Protein AF-A0A1F4VES0-F1 (afdb_monomer_lite)

pLDDT: mean 76.04, std 10.23, range [46.47, 89.88]

Radius of gyration: 32.05 Å; chains: 1; bounding box: 69×18×96 Å

Foldseek 3Di:
DDDPVVLVVLLVLLVVLVDPDVVSVVVNVCSVPDPPPDVPVVVVVSVVVSVVSNVVVVVVVVVVVVVVVVVVVVVVVVVVVVVVVVVVVVVVVPDDPDDDDDDD

Organism: NCBI:txid1802625

Structure (mmCIF, N/CA/C/O backbone):
data_AF-A0A1F4VES0-F1
#
_entry.id   AF-A0A1F4VES0-F1
#
loop_
_atom_site.group_PDB
_atom_site.id
_atom_site.type_symbol
_atom_site.label_atom_id
_atom_site.label_alt_id
_atom_site.label_comp_id
_atom_site.label_asym_id
_atom_site.label_entity_id
_atom_site.label_seq_id
_atom_site.pdbx_PDB_ins_code
_atom_site.Cartn_x
_atom_site.Cartn_y
_atom_site.Cartn_z
_atom_site.occupancy
_atom_site.B_iso_or_equiv
_atom_site.auth_seq_id
_atom_site.auth_comp_id
_atom_site.auth_asym_id
_atom_site.auth_atom_id
_atom_site.pdbx_PDB_model_num
ATOM 1 N N . MET A 1 1 ? -15.869 0.966 22.231 1.00 62.62 1 MET A N 1
ATOM 2 C CA . MET A 1 1 ? -15.115 2.025 21.525 1.00 62.62 1 MET A CA 1
ATOM 3 C C . MET A 1 1 ? -13.633 1.696 21.636 1.00 62.62 1 MET A C 1
ATOM 5 O O . MET A 1 1 ? -13.193 1.467 22.756 1.00 62.62 1 MET A O 1
ATOM 9 N N . ILE A 1 2 ? -12.893 1.602 20.521 1.00 68.94 2 ILE A N 1
ATOM 10 C CA . ILE A 1 2 ? -11.461 1.224 20.565 1.00 68.94 2 ILE A CA 1
ATOM 11 C C . ILE A 1 2 ? -10.678 2.231 21.397 1.00 68.94 2 ILE A C 1
ATOM 13 O O . ILE A 1 2 ? -10.916 3.437 21.289 1.00 68.94 2 ILE A O 1
ATOM 17 N N . ASN A 1 3 ? -9.703 1.735 22.157 1.00 79.44 3 ASN A N 1
ATOM 18 C CA . ASN A 1 3 ? -8.708 2.564 22.825 1.00 79.44 3 ASN A CA 1
ATOM 19 C C . ASN A 1 3 ? -8.074 3.583 21.850 1.00 79.44 3 ASN A C 1
ATOM 21 O O . ASN A 1 3 ? -7.558 3.228 20.787 1.00 79.44 3 ASN A O 1
ATOM 25 N N . LYS A 1 4 ? -8.079 4.858 22.249 1.00 81.38 4 LYS A N 1
ATOM 26 C CA . LYS A 1 4 ? -7.512 5.979 21.492 1.00 81.38 4 LYS A CA 1
ATOM 27 C C . LYS A 1 4 ? -6.063 5.730 21.048 1.00 81.38 4 LYS A C 1
ATOM 29 O O . LYS A 1 4 ? -5.745 5.977 19.890 1.00 81.38 4 LYS A O 1
ATOM 34 N N . GLU A 1 5 ? -5.226 5.147 21.907 1.00 80.75 5 GLU A N 1
ATOM 35 C CA . GLU A 1 5 ? -3.831 4.826 21.569 1.00 80.75 5 GLU A CA 1
ATOM 36 C C . GLU A 1 5 ? -3.719 3.811 20.424 1.00 80.75 5 GLU A C 1
ATOM 38 O O . GLU A 1 5 ? -2.801 3.872 19.607 1.00 80.75 5 GLU A O 1
ATOM 43 N N . ILE A 1 6 ? -4.646 2.852 20.350 1.00 79.12 6 ILE A N 1
ATOM 44 C CA . ILE A 1 6 ? -4.652 1.839 19.289 1.00 79.12 6 ILE A CA 1
ATOM 45 C C . ILE A 1 6 ? -5.089 2.478 17.969 1.00 79.12 6 ILE A C 1
ATOM 47 O O . ILE A 1 6 ? -4.476 2.207 16.936 1.00 79.12 6 ILE A O 1
ATOM 51 N N . LYS A 1 7 ? -6.097 3.361 17.998 1.00 82.50 7 LYS A N 1
ATOM 52 C CA . LYS A 1 7 ? -6.516 4.121 16.811 1.00 82.50 7 LYS A CA 1
ATOM 53 C C . LYS A 1 7 ? -5.364 4.960 16.256 1.00 82.50 7 LYS A C 1
ATOM 55 O O . LYS A 1 7 ? -5.052 4.855 15.073 1.00 82.50 7 LYS A O 1
ATOM 60 N N . GLU A 1 8 ? -4.687 5.717 17.118 1.00 86.00 8 GLU A N 1
ATOM 61 C CA . GLU A 1 8 ? -3.543 6.553 16.734 1.00 86.00 8 GLU A CA 1
ATOM 62 C C . GLU A 1 8 ? -2.399 5.726 16.137 1.00 86.00 8 GLU A C 1
ATOM 64 O O . GLU A 1 8 ? -1.836 6.108 15.112 1.00 86.00 8 GLU A O 1
ATOM 69 N N . LYS A 1 9 ? -2.090 4.552 16.709 1.00 83.88 9 LYS A N 1
ATOM 70 C CA . LYS A 1 9 ? -1.083 3.640 16.140 1.00 83.88 9 LYS A CA 1
ATOM 71 C C . LYS A 1 9 ? -1.402 3.264 14.699 1.00 83.88 9 LYS A C 1
ATOM 73 O O . LYS A 1 9 ? -0.502 3.290 13.866 1.00 83.88 9 LYS A O 1
ATOM 78 N N . TYR A 1 10 ? -2.655 2.933 14.397 1.00 82.62 10 TYR A N 1
ATOM 79 C CA . TYR A 1 10 ? -3.045 2.554 13.042 1.00 82.62 10 TYR A CA 1
ATOM 80 C C . TYR A 1 10 ? -3.047 3.713 12.061 1.00 82.62 10 TYR A C 1
ATOM 82 O O . TYR A 1 10 ? -2.553 3.550 10.948 1.00 82.62 10 TYR A O 1
ATOM 90 N N . ILE A 1 11 ? -3.554 4.874 12.473 1.00 86.06 11 ILE A N 1
ATOM 91 C CA . ILE A 1 11 ? -3.551 6.076 11.637 1.00 86.06 11 ILE A CA 1
ATOM 92 C C . ILE A 1 11 ? -2.111 6.462 11.284 1.00 86.06 11 ILE A C 1
ATOM 94 O O . ILE A 1 11 ? -1.795 6.594 10.105 1.00 86.06 11 ILE A O 1
ATOM 98 N N . ASN A 1 12 ? -1.211 6.490 12.271 1.00 85.94 12 ASN A N 1
ATOM 99 C CA . ASN A 1 12 ? 0.207 6.772 12.043 1.00 85.94 12 ASN A CA 1
ATOM 100 C C . ASN A 1 12 ? 0.867 5.745 11.110 1.00 85.94 12 ASN A C 1
ATOM 102 O O . ASN A 1 12 ? 1.730 6.086 10.302 1.00 85.94 12 ASN A O 1
ATOM 106 N N . LEU A 1 13 ? 0.489 4.468 11.210 1.00 83.75 13 LEU A N 1
ATOM 107 C CA . LEU A 1 13 ? 1.016 3.423 10.331 1.00 83.75 13 LEU A CA 1
ATOM 108 C C . LEU A 1 13 ? 0.539 3.628 8.888 1.00 83.75 13 LEU A C 1
ATOM 110 O O . LEU A 1 13 ? 1.338 3.518 7.963 1.00 83.75 13 LEU A O 1
ATOM 114 N N . LEU A 1 14 ? -0.731 3.998 8.708 1.00 83.38 14 LEU A N 1
ATOM 115 C CA . LEU A 1 14 ? -1.313 4.353 7.415 1.00 83.38 14 LEU A CA 1
ATOM 116 C C . LEU A 1 14 ? -0.674 5.617 6.811 1.00 83.38 14 LEU A C 1
ATOM 118 O O . LEU A 1 14 ? -0.405 5.637 5.613 1.00 83.38 14 LEU A O 1
ATOM 122 N N . ASP A 1 15 ? -0.366 6.633 7.621 1.00 84.88 15 ASP A N 1
ATOM 123 C CA . ASP A 1 15 ? 0.358 7.839 7.184 1.00 84.88 15 ASP A CA 1
ATOM 124 C C . ASP A 1 15 ? 1.773 7.525 6.686 1.00 84.88 15 ASP A C 1
ATOM 126 O O . ASP A 1 15 ? 2.223 8.038 5.658 1.00 84.88 15 ASP A O 1
ATOM 130 N N . ASN A 1 16 ? 2.468 6.619 7.374 1.00 81.38 16 ASN A N 1
ATOM 131 C CA . ASN A 1 16 ? 3.827 6.222 7.014 1.00 81.38 16 ASN A CA 1
ATOM 132 C C . ASN A 1 16 ? 3.914 5.409 5.716 1.00 81.38 16 ASN A C 1
ATOM 134 O O . ASN A 1 16 ? 4.999 5.321 5.138 1.00 81.38 16 ASN A O 1
ATOM 138 N N . LEU A 1 17 ? 2.803 4.850 5.224 1.00 74.50 17 LEU A N 1
ATOM 139 C CA . LEU A 1 17 ? 2.784 4.146 3.939 1.00 74.50 17 LEU A CA 1
ATOM 140 C C . LEU A 1 17 ? 3.032 5.083 2.747 1.00 74.50 17 LEU A C 1
ATOM 142 O O . LEU A 1 17 ? 3.307 4.580 1.660 1.00 74.50 17 LEU A O 1
ATOM 146 N N . LYS A 1 18 ? 2.952 6.416 2.930 1.00 67.12 18 LYS A N 1
ATOM 147 C CA . LYS A 1 18 ? 3.139 7.435 1.872 1.00 67.12 18 LYS A CA 1
ATOM 148 C C . LYS A 1 18 ? 2.372 7.106 0.584 1.00 67.12 18 LYS A C 1
ATOM 150 O O . LYS A 1 18 ? 2.829 7.395 -0.520 1.00 67.12 18 LYS A O 1
ATOM 155 N N . SER A 1 19 ? 1.226 6.452 0.737 1.00 69.06 19 SER A N 1
ATOM 156 C CA . SER A 1 19 ? 0.372 6.034 -0.361 1.00 69.06 19 SER A CA 1
ATOM 157 C C . SER A 1 19 ? -0.697 7.096 -0.573 1.00 69.06 19 SER A C 1
ATOM 159 O O . SER A 1 19 ? -1.418 7.436 0.362 1.00 69.06 19 SER A O 1
ATOM 161 N N . GLU A 1 20 ? -0.810 7.602 -1.798 1.00 71.69 20 GLU A N 1
ATOM 162 C CA . GLU A 1 20 ? -1.899 8.500 -2.216 1.00 71.69 20 GLU A CA 1
ATOM 163 C C . GLU A 1 20 ? -3.199 7.729 -2.514 1.00 71.69 20 GLU A C 1
ATOM 165 O O . GLU A 1 20 ? -4.173 8.298 -3.001 1.00 71.69 20 GLU A O 1
ATOM 170 N N . ASP A 1 21 ? -3.219 6.419 -2.247 1.00 78.75 21 ASP A N 1
ATOM 171 C CA . ASP A 1 21 ? -4.358 5.556 -2.528 1.00 78.75 21 ASP A CA 1
ATOM 172 C C . ASP A 1 21 ? -5.587 5.975 -1.689 1.00 78.75 21 ASP A C 1
ATOM 174 O O . ASP A 1 21 ? -5.501 6.010 -0.453 1.00 78.75 21 ASP A O 1
ATOM 178 N N . PRO A 1 22 ? -6.751 6.247 -2.319 1.00 83.75 22 PRO A N 1
ATOM 179 C CA . PRO A 1 22 ? -7.996 6.594 -1.629 1.00 83.75 22 PRO A CA 1
ATOM 180 C C . PRO A 1 22 ? -8.409 5.592 -0.544 1.00 83.75 22 PRO A C 1
ATOM 182 O O . PRO A 1 22 ? -9.103 5.950 0.408 1.00 83.75 22 PRO A O 1
ATOM 185 N N . VAL A 1 23 ? -7.975 4.333 -0.651 1.00 84.00 23 VAL A N 1
ATOM 186 C CA . VAL A 1 23 ? -8.209 3.292 0.357 1.00 84.00 23 VAL A CA 1
ATOM 187 C C . VAL A 1 23 ? -7.636 3.684 1.724 1.00 84.00 23 VAL A C 1
ATOM 189 O O . VAL A 1 23 ? -8.233 3.355 2.749 1.00 84.00 23 VAL A O 1
ATOM 192 N N . VAL A 1 24 ? -6.530 4.434 1.770 1.00 85.62 24 VAL A N 1
ATOM 193 C CA . VAL A 1 24 ? -5.936 4.919 3.026 1.00 85.62 24 VAL A CA 1
ATOM 194 C C . VAL A 1 24 ? -6.887 5.866 3.761 1.00 85.62 24 VAL A C 1
ATOM 196 O O . VAL A 1 24 ? -7.033 5.754 4.978 1.00 85.62 24 VAL A O 1
ATOM 199 N N . ALA A 1 25 ? -7.561 6.766 3.039 1.00 87.19 25 ALA A N 1
ATOM 200 C CA . ALA A 1 25 ? -8.525 7.694 3.627 1.00 87.19 25 ALA A CA 1
ATOM 201 C C . ALA A 1 25 ? -9.746 6.950 4.193 1.00 87.19 25 ALA A C 1
ATOM 203 O O . ALA A 1 25 ? -10.100 7.154 5.354 1.00 87.19 25 ALA A O 1
ATOM 204 N N . HIS A 1 26 ? -10.310 6.010 3.426 1.00 87.12 26 HIS A N 1
ATOM 205 C CA . HIS A 1 26 ? -11.439 5.189 3.878 1.00 87.12 26 HIS A CA 1
ATOM 206 C C . HIS A 1 26 ? -11.096 4.334 5.108 1.00 87.12 26 HIS A C 1
ATOM 208 O O . HIS A 1 26 ? -11.921 4.168 6.004 1.00 87.12 26 HIS A O 1
ATOM 214 N N . LEU A 1 27 ? -9.871 3.803 5.189 1.00 87.81 27 LEU A N 1
ATOM 215 C CA . LEU A 1 27 ? -9.426 3.039 6.357 1.00 87.81 27 LEU A CA 1
ATOM 216 C C . LEU A 1 27 ? -9.327 3.901 7.613 1.00 87.81 27 LEU A C 1
ATOM 218 O O . LEU A 1 27 ? -9.698 3.439 8.690 1.00 87.81 27 LEU A O 1
ATOM 222 N N . LYS A 1 28 ? -8.846 5.142 7.489 1.00 88.88 28 LYS A N 1
ATOM 223 C CA . LYS A 1 28 ? -8.788 6.078 8.619 1.00 88.88 28 LYS A CA 1
ATOM 224 C C . LYS A 1 28 ? -10.186 6.413 9.126 1.00 88.88 28 LYS A C 1
ATOM 226 O O . LYS A 1 28 ? -10.437 6.271 10.319 1.00 88.88 28 LYS A O 1
ATOM 231 N N . GLU A 1 29 ? -11.102 6.755 8.223 1.00 89.88 29 GLU A N 1
ATOM 232 C CA . GLU A 1 29 ? -12.501 7.040 8.564 1.00 89.88 29 GLU A CA 1
ATOM 233 C C . GLU A 1 29 ? -13.176 5.838 9.246 1.00 89.88 29 GLU A C 1
ATOM 235 O O . GLU A 1 29 ? -13.852 5.980 10.269 1.00 89.88 29 GLU A O 1
ATOM 240 N N . PHE A 1 30 ? -12.928 4.625 8.749 1.00 87.88 30 PHE A N 1
ATOM 241 C CA . PHE A 1 30 ? -13.416 3.399 9.376 1.00 87.88 30 PHE A CA 1
ATOM 242 C C . PHE A 1 30 ? -12.869 3.203 10.802 1.00 87.88 30 PHE A C 1
ATOM 244 O O . PHE A 1 30 ? -13.628 2.888 11.718 1.00 87.88 30 PHE A O 1
ATOM 251 N N . ILE A 1 31 ? -11.570 3.425 11.033 1.00 87.06 31 ILE A N 1
ATOM 252 C CA . ILE A 1 31 ? -10.963 3.332 12.376 1.00 87.06 31 ILE A CA 1
ATOM 253 C C . ILE A 1 31 ? -11.578 4.367 13.333 1.00 87.06 31 ILE A C 1
ATOM 255 O O . ILE A 1 31 ? -11.828 4.072 14.510 1.00 87.06 31 ILE A O 1
ATOM 259 N N . GLU A 1 32 ? -11.830 5.585 12.852 1.00 86.81 32 GLU A N 1
ATOM 260 C CA . GLU A 1 32 ? -12.442 6.651 13.646 1.00 86.81 32 GLU A CA 1
ATOM 261 C C . GLU A 1 32 ? -13.880 6.314 14.047 1.00 86.81 32 GLU A C 1
ATOM 263 O O . GLU A 1 32 ? -14.225 6.448 15.226 1.00 86.81 32 GLU A O 1
ATOM 268 N N . THR A 1 33 ? -14.672 5.784 13.115 1.00 85.75 33 THR A N 1
ATOM 269 C CA . THR A 1 33 ? -16.103 5.485 13.296 1.00 85.75 33 THR A CA 1
ATOM 270 C C . THR A 1 33 ? -16.392 4.134 13.957 1.00 85.75 33 THR A C 1
ATOM 272 O O . THR A 1 33 ? -17.517 3.902 14.398 1.00 85.75 33 THR A O 1
ATOM 275 N N . TYR A 1 34 ? -15.395 3.253 14.095 1.00 83.81 34 TYR A N 1
ATOM 276 C CA . TYR A 1 34 ? -15.595 1.922 14.669 1.00 83.81 34 TYR A CA 1
ATOM 277 C C . TYR A 1 34 ? -16.059 1.939 16.138 1.00 83.81 34 TYR A C 1
ATOM 279 O O . TYR A 1 34 ? -15.429 2.543 17.020 1.00 83.81 34 TYR A O 1
ATOM 287 N N . ASP A 1 35 ? -17.132 1.190 16.406 1.00 79.88 35 ASP A N 1
ATOM 288 C CA . ASP A 1 35 ? -17.871 1.146 17.673 1.00 79.88 35 ASP A CA 1
ATOM 289 C C . ASP A 1 35 ? -17.196 0.305 18.777 1.00 79.88 35 ASP A C 1
ATOM 291 O O . ASP A 1 35 ? -17.423 0.527 19.971 1.00 79.88 35 ASP A O 1
ATOM 295 N N . GLY A 1 36 ? -16.273 -0.588 18.413 1.00 76.25 36 GLY A N 1
ATOM 296 C CA . GLY A 1 36 ? -15.532 -1.446 19.341 1.00 76.25 36 GLY A CA 1
ATOM 297 C C . GLY A 1 36 ? -16.161 -2.817 19.597 1.00 76.25 36 GLY A C 1
ATOM 298 O O . GLY A 1 36 ? -15.776 -3.455 20.570 1.00 76.25 36 GLY A O 1
ATOM 299 N N . SER A 1 37 ? -17.118 -3.256 18.778 1.00 77.25 37 SER A N 1
ATOM 300 C CA . SER A 1 37 ? -17.857 -4.515 18.971 1.00 77.25 37 SER A CA 1
ATOM 301 C C . SER A 1 37 ? -17.000 -5.790 18.816 1.00 77.25 37 SER A C 1
ATOM 303 O O . SER A 1 37 ? -17.280 -6.787 19.480 1.00 77.25 37 SER A O 1
ATOM 305 N N . ASP A 1 38 ? -15.920 -5.757 18.020 1.00 77.88 38 ASP A N 1
ATOM 306 C CA . ASP A 1 38 ? -14.981 -6.880 17.819 1.00 77.88 38 ASP A CA 1
ATOM 307 C C . ASP A 1 38 ? -13.538 -6.405 17.533 1.00 77.88 38 ASP A C 1
ATOM 309 O O . ASP A 1 38 ? -13.063 -6.360 16.394 1.00 77.88 38 ASP A O 1
ATOM 313 N N . GLU A 1 39 ? -12.813 -5.980 18.567 1.00 78.38 39 GLU A N 1
ATOM 314 C CA . GLU A 1 39 ? -11.450 -5.449 18.398 1.00 78.38 39 GLU A CA 1
ATOM 315 C C . GLU A 1 39 ? -10.468 -6.471 17.810 1.00 78.38 39 GLU A C 1
ATOM 317 O O . GLU A 1 39 ? -9.555 -6.106 17.069 1.00 78.38 39 GLU A O 1
ATOM 322 N N . LYS A 1 40 ? -10.647 -7.762 18.110 1.00 79.12 40 LYS A N 1
ATOM 323 C CA . LYS A 1 40 ? -9.710 -8.812 17.695 1.00 79.12 40 LYS A CA 1
ATOM 324 C C . LYS A 1 40 ? -9.764 -9.042 16.189 1.00 79.12 40 LYS A C 1
ATOM 326 O O . LYS A 1 40 ? -8.710 -9.144 15.554 1.00 79.12 40 LYS A O 1
ATOM 331 N N . ASN A 1 41 ? -10.959 -9.150 15.612 1.00 75.06 41 ASN A N 1
ATOM 332 C CA . ASN A 1 41 ? -11.085 -9.318 14.167 1.00 75.06 41 ASN A CA 1
ATOM 333 C C . ASN A 1 41 ? -10.796 -8.018 13.420 1.00 75.06 41 ASN A C 1
ATOM 335 O O . ASN A 1 41 ? -10.178 -8.074 12.356 1.00 75.06 41 ASN A O 1
ATOM 339 N N . LEU A 1 42 ? -11.098 -6.860 14.015 1.00 81.94 42 LEU A N 1
ATOM 340 C CA . LEU A 1 42 ? -10.648 -5.579 13.483 1.00 81.94 42 LEU A CA 1
ATOM 341 C C . LEU A 1 42 ? -9.118 -5.521 13.361 1.00 81.94 42 LEU A C 1
ATOM 343 O O . LEU A 1 42 ? -8.599 -5.158 12.308 1.00 81.94 42 LEU A O 1
ATOM 347 N N . HIS A 1 43 ? -8.390 -5.915 14.410 1.00 79.25 43 HIS A N 1
ATOM 348 C CA . HIS A 1 43 ? -6.926 -5.886 14.422 1.00 79.25 43 HIS A CA 1
ATOM 349 C C . HIS A 1 43 ? -6.344 -6.738 13.283 1.00 79.25 43 HIS A C 1
ATOM 351 O O . HIS A 1 43 ? -5.435 -6.317 12.566 1.00 79.25 43 HIS A O 1
ATOM 357 N N . LYS A 1 44 ? -6.915 -7.931 13.071 1.00 78.69 44 LYS A N 1
ATOM 358 C CA . LYS A 1 44 ? -6.535 -8.829 11.972 1.00 78.69 44 LYS A CA 1
ATOM 359 C C . LYS A 1 44 ? -6.852 -8.241 10.601 1.00 78.69 44 LYS A C 1
ATOM 361 O O . LYS A 1 44 ? -6.033 -8.373 9.692 1.00 78.69 44 LYS 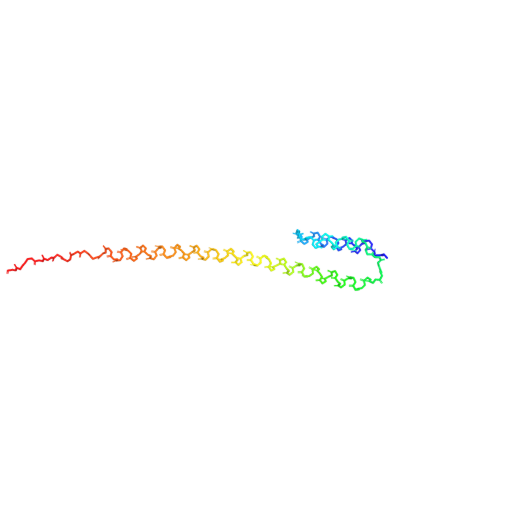A O 1
ATOM 366 N N . LEU A 1 45 ? -8.019 -7.615 10.451 1.00 81.56 45 LEU A N 1
ATOM 367 C CA . LEU A 1 45 ? -8.437 -6.995 9.199 1.00 81.56 45 LEU A CA 1
ATOM 368 C C . LEU A 1 45 ? -7.494 -5.846 8.835 1.00 81.56 45 LEU A C 1
ATOM 370 O O . LEU A 1 45 ? -6.930 -5.852 7.744 1.00 81.56 45 LEU A O 1
ATOM 374 N N . LEU A 1 46 ? -7.249 -4.925 9.770 1.00 84.31 46 LEU A N 1
ATOM 375 C CA . LEU A 1 46 ? -6.364 -3.780 9.556 1.00 84.31 46 LEU A CA 1
ATOM 376 C C . LEU A 1 46 ? -4.948 -4.222 9.186 1.00 84.31 46 LEU A C 1
ATOM 378 O O . LEU A 1 46 ? -4.402 -3.742 8.198 1.00 84.31 46 LEU A O 1
ATOM 382 N N . LEU A 1 47 ? -4.373 -5.191 9.907 1.00 82.12 47 LEU A N 1
ATOM 383 C CA . LEU A 1 47 ? -3.052 -5.730 9.569 1.00 82.12 47 LEU A CA 1
ATOM 384 C C . LEU A 1 47 ? -3.018 -6.381 8.181 1.00 82.12 47 LEU A C 1
ATOM 386 O O . LEU A 1 47 ? -2.042 -6.219 7.449 1.00 82.12 47 LEU A O 1
ATOM 390 N N . SER A 1 48 ? -4.078 -7.098 7.803 1.00 77.94 48 SER A N 1
ATOM 391 C CA . SER A 1 48 ? -4.165 -7.756 6.495 1.00 77.94 48 SER A CA 1
ATOM 392 C C . SER A 1 48 ? -4.255 -6.739 5.359 1.00 77.94 48 SER A C 1
ATOM 394 O O . SER A 1 48 ? -3.550 -6.874 4.360 1.00 77.94 48 SER A O 1
ATOM 396 N N . VAL A 1 49 ? -5.066 -5.693 5.530 1.00 84.19 49 VAL A N 1
ATOM 397 C CA . VAL A 1 49 ? -5.218 -4.629 4.532 1.00 84.19 49 VAL A CA 1
ATOM 398 C C . VAL A 1 49 ? -3.943 -3.793 4.424 1.00 84.19 49 VAL A C 1
ATOM 400 O O . VAL A 1 49 ? -3.473 -3.549 3.318 1.00 84.19 49 VAL A O 1
ATOM 403 N N . ILE A 1 50 ? -3.319 -3.428 5.547 1.00 82.69 50 ILE A N 1
ATOM 404 C CA . ILE A 1 50 ? -2.023 -2.730 5.561 1.00 82.69 50 ILE A CA 1
ATOM 405 C C . ILE A 1 50 ? -0.963 -3.553 4.820 1.00 82.69 50 ILE A C 1
ATOM 407 O O . ILE A 1 50 ? -0.245 -3.021 3.975 1.00 82.69 50 ILE A O 1
ATOM 411 N N . ARG A 1 51 ? -0.883 -4.864 5.082 1.00 83.38 51 ARG A N 1
ATOM 412 C CA . ARG A 1 51 ? 0.044 -5.754 4.371 1.00 83.38 51 ARG A CA 1
ATOM 413 C C . ARG A 1 51 ? -0.238 -5.782 2.870 1.00 83.38 51 ARG A C 1
ATOM 415 O O . ARG A 1 51 ? 0.705 -5.743 2.085 1.00 83.38 51 ARG A O 1
ATOM 422 N N . LEU A 1 52 ? -1.508 -5.842 2.471 1.00 83.56 52 LEU A N 1
ATOM 423 C CA . LEU A 1 52 ? -1.898 -5.809 1.062 1.00 83.56 52 LEU A CA 1
ATOM 424 C C . LEU A 1 52 ? -1.471 -4.496 0.392 1.00 83.56 52 LEU A C 1
ATOM 426 O O . LEU A 1 52 ? -0.921 -4.537 -0.70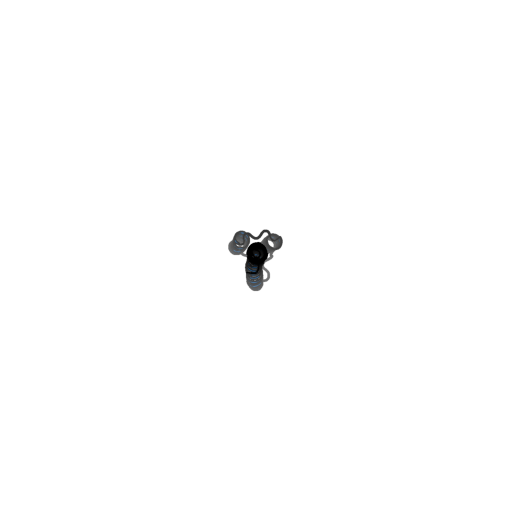4 1.00 83.56 52 LEU A O 1
ATOM 430 N N . LEU A 1 53 ? -1.660 -3.356 1.063 1.00 83.00 53 LEU A N 1
ATOM 431 C CA . LEU A 1 53 ? -1.237 -2.044 0.564 1.00 83.00 53 LEU A CA 1
ATOM 432 C C . LEU A 1 53 ? 0.283 -1.970 0.368 1.00 83.00 53 LEU A C 1
ATOM 434 O O . LEU A 1 53 ? 0.735 -1.477 -0.662 1.00 83.00 53 LEU A O 1
ATOM 438 N N . ILE A 1 54 ? 1.070 -2.513 1.304 1.00 81.38 54 ILE A N 1
ATOM 439 C CA . ILE A 1 54 ? 2.535 -2.592 1.175 1.00 81.38 54 ILE A CA 1
ATOM 440 C C . ILE A 1 54 ? 2.924 -3.434 -0.046 1.00 81.38 54 ILE A C 1
ATOM 442 O O . ILE A 1 54 ? 3.685 -2.975 -0.895 1.00 81.38 54 ILE A O 1
ATOM 446 N N . VAL A 1 55 ? 2.369 -4.644 -0.167 1.00 81.50 55 VAL A N 1
ATOM 447 C CA . VAL A 1 55 ? 2.669 -5.553 -1.287 1.00 81.50 55 VAL A CA 1
ATOM 448 C C . VAL A 1 55 ? 2.262 -4.935 -2.627 1.00 81.50 55 VAL A C 1
ATOM 450 O O . VAL A 1 55 ? 3.005 -5.038 -3.602 1.00 81.50 55 VAL A O 1
ATOM 453 N N . ASN A 1 56 ? 1.114 -4.255 -2.682 1.00 83.12 56 ASN A N 1
ATOM 454 C CA . ASN A 1 56 ? 0.666 -3.552 -3.881 1.00 83.12 56 ASN A CA 1
ATOM 455 C C . ASN A 1 56 ? 1.604 -2.389 -4.240 1.00 83.12 56 ASN A C 1
ATOM 457 O 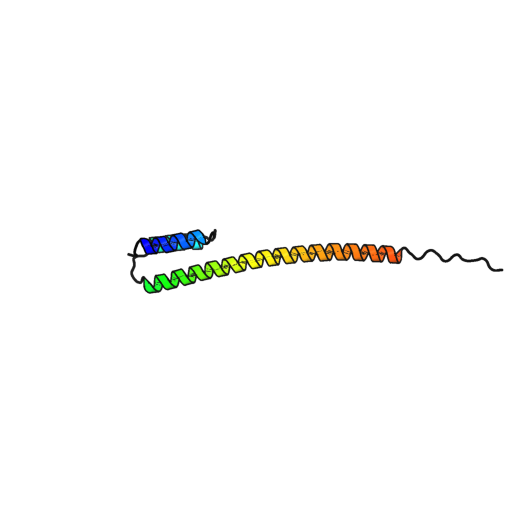O . ASN A 1 56 ? 1.980 -2.230 -5.400 1.00 83.12 56 ASN A O 1
ATOM 461 N N . GLY A 1 57 ? 2.048 -1.618 -3.243 1.00 79.94 57 GLY A N 1
ATOM 462 C CA . GLY A 1 57 ? 3.050 -0.569 -3.425 1.00 79.94 57 GLY A CA 1
ATOM 463 C C . GLY A 1 57 ? 4.354 -1.113 -4.017 1.00 79.94 57 GLY A C 1
ATOM 464 O O . GLY A 1 57 ? 4.846 -0.585 -5.014 1.00 79.94 57 GLY A O 1
ATOM 465 N N . GLU A 1 58 ? 4.880 -2.215 -3.476 1.00 80.81 58 GLU A N 1
ATOM 466 C CA . GLU A 1 58 ? 6.071 -2.882 -4.020 1.00 80.81 58 GLU A CA 1
ATOM 467 C C . GLU A 1 58 ? 5.866 -3.378 -5.457 1.00 80.81 58 GLU A C 1
ATOM 469 O O . GLU A 1 58 ? 6.764 -3.244 -6.294 1.00 80.81 58 GLU A O 1
ATOM 474 N N . ALA A 1 59 ? 4.693 -3.939 -5.762 1.00 80.00 59 ALA A N 1
ATOM 475 C CA . ALA A 1 59 ? 4.356 -4.409 -7.100 1.00 80.00 59 ALA A CA 1
ATOM 476 C C . ALA A 1 59 ? 4.308 -3.255 -8.112 1.00 80.00 59 ALA A C 1
ATOM 478 O O 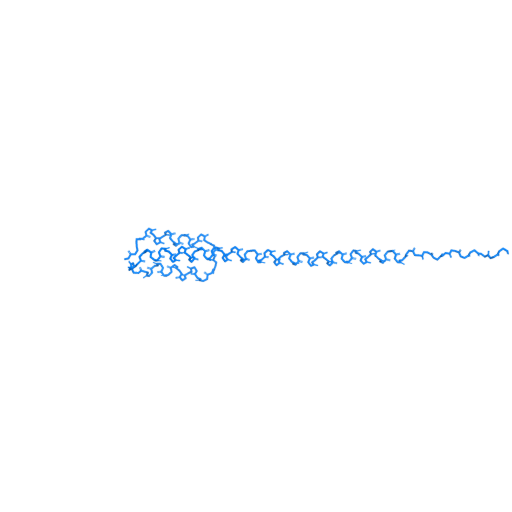. ALA A 1 59 ? 4.895 -3.365 -9.187 1.00 80.00 59 ALA A O 1
ATOM 479 N N . LEU A 1 60 ? 3.692 -2.125 -7.751 1.00 81.69 60 LEU A N 1
ATOM 480 C CA . LEU A 1 60 ? 3.644 -0.921 -8.587 1.00 81.69 60 LEU A CA 1
ATOM 481 C C . LEU A 1 60 ? 5.035 -0.328 -8.822 1.00 81.69 60 LEU A C 1
ATOM 483 O O . LEU A 1 60 ? 5.351 0.099 -9.933 1.00 81.69 60 LEU A O 1
ATOM 487 N N . VAL A 1 61 ? 5.886 -0.321 -7.793 1.00 78.88 61 VAL A N 1
ATOM 488 C CA . VAL A 1 61 ? 7.283 0.103 -7.924 1.00 78.88 61 VAL A CA 1
ATOM 489 C C . VAL A 1 61 ? 8.017 -0.810 -8.905 1.00 78.88 61 VAL A C 1
ATOM 491 O O . VAL A 1 61 ? 8.609 -0.316 -9.865 1.00 78.88 61 VAL A O 1
ATOM 494 N N . LYS A 1 62 ? 7.935 -2.133 -8.723 1.00 79.19 62 LYS A N 1
ATOM 495 C CA . LYS A 1 62 ? 8.560 -3.105 -9.633 1.00 79.19 62 LYS A CA 1
ATOM 496 C C . LYS A 1 62 ? 8.053 -2.942 -11.062 1.00 79.19 62 LYS A C 1
ATOM 498 O O . LYS A 1 62 ? 8.877 -2.864 -11.965 1.00 79.19 62 LYS A O 1
ATOM 503 N N . ALA A 1 63 ? 6.743 -2.813 -11.267 1.00 77.56 63 ALA A N 1
ATOM 504 C CA . ALA A 1 63 ? 6.152 -2.582 -12.583 1.00 77.56 63 ALA A CA 1
ATOM 505 C C . ALA A 1 63 ? 6.723 -1.319 -13.250 1.00 77.56 63 ALA A C 1
ATOM 507 O O . ALA A 1 63 ? 7.189 -1.382 -14.384 1.00 77.56 63 ALA A O 1
ATOM 508 N N . LYS A 1 64 ? 6.817 -0.196 -12.519 1.00 79.88 64 LYS A N 1
ATOM 509 C CA . LYS A 1 64 ? 7.449 1.036 -13.027 1.00 79.88 64 LYS A CA 1
ATOM 510 C C . LYS A 1 64 ? 8.920 0.841 -13.408 1.00 79.88 64 LYS A C 1
ATOM 512 O O . LYS A 1 64 ? 9.377 1.435 -14.384 1.00 79.88 64 LYS A O 1
ATOM 517 N N . TYR A 1 65 ? 9.682 0.059 -12.641 1.00 75.00 65 TYR A N 1
ATOM 518 C CA . TYR A 1 65 ? 11.080 -0.237 -12.968 1.00 75.00 65 TYR A CA 1
ATOM 519 C C . TYR A 1 65 ? 11.212 -1.167 -14.174 1.00 75.00 65 TYR A C 1
ATOM 521 O O . TYR A 1 65 ? 12.070 -0.916 -15.016 1.00 75.00 65 TYR A O 1
ATOM 529 N N . TYR A 1 66 ? 10.352 -2.180 -14.298 1.00 76.31 66 TYR A N 1
ATOM 530 C CA . TYR A 1 66 ? 10.300 -3.038 -15.483 1.00 76.31 66 TYR A CA 1
ATOM 531 C C . TYR A 1 66 ? 9.965 -2.237 -16.743 1.00 76.31 66 TYR A C 1
ATOM 533 O O . TYR A 1 66 ? 10.670 -2.375 -17.738 1.00 76.31 66 TYR A O 1
ATOM 541 N N . ASP A 1 67 ? 8.988 -1.331 -16.684 1.00 79.81 67 ASP A N 1
ATOM 542 C CA . ASP A 1 67 ? 8.650 -0.448 -17.807 1.00 79.81 67 ASP A CA 1
ATOM 543 C C . ASP A 1 67 ? 9.833 0.432 -18.227 1.00 79.81 67 ASP A C 1
ATOM 545 O O . ASP A 1 67 ? 10.136 0.568 -19.413 1.00 79.81 67 ASP A O 1
ATOM 549 N N . LYS A 1 68 ? 10.538 1.027 -17.255 1.00 78.19 68 LYS A N 1
ATOM 550 C CA . LYS A 1 68 ? 11.742 1.827 -17.529 1.00 78.19 68 LYS A CA 1
ATOM 551 C C . LYS A 1 68 ? 12.859 0.985 -18.140 1.00 78.19 68 LYS A C 1
ATOM 553 O O . LYS A 1 68 ? 13.515 1.441 -19.073 1.00 78.19 68 LYS A O 1
ATOM 558 N N . LEU A 1 69 ? 13.068 -0.226 -17.626 1.00 75.94 69 LEU A N 1
ATOM 559 C CA . LEU A 1 69 ? 14.081 -1.146 -18.131 1.00 75.94 69 LEU A CA 1
ATOM 560 C C . LEU A 1 69 ? 13.758 -1.586 -19.565 1.00 75.94 69 LEU A C 1
ATOM 562 O O . LEU A 1 69 ? 14.652 -1.598 -20.405 1.00 75.94 69 LEU A O 1
ATOM 566 N N . SER A 1 70 ? 12.488 -1.876 -19.860 1.00 74.38 70 SER A N 1
ATOM 567 C CA . SER A 1 70 ? 12.035 -2.245 -21.205 1.00 74.38 70 SER A CA 1
ATOM 568 C C . SER A 1 70 ? 12.289 -1.120 -22.204 1.00 74.38 70 SER A C 1
ATOM 570 O O . SER A 1 70 ? 12.925 -1.344 -23.229 1.00 74.38 70 SER A O 1
ATOM 572 N N . LYS A 1 71 ? 11.905 0.118 -21.863 1.00 80.12 71 LYS A N 1
ATOM 573 C CA . LYS A 1 71 ? 12.167 1.297 -22.706 1.00 80.12 71 LYS A CA 1
ATOM 574 C C . LYS A 1 71 ? 13.660 1.549 -22.917 1.00 80.12 71 LYS A C 1
ATOM 576 O O . LYS A 1 71 ? 14.080 1.912 -24.010 1.00 80.12 71 LYS A O 1
ATOM 581 N N . SER A 1 72 ? 14.475 1.350 -21.879 1.00 71.44 72 SER A N 1
ATOM 582 C CA . SER A 1 72 ? 15.931 1.480 -21.996 1.00 71.44 72 SER A CA 1
ATOM 583 C C . SER A 1 72 ? 16.533 0.410 -22.905 1.00 71.44 72 SER A C 1
ATOM 585 O O . SER A 1 72 ? 17.467 0.709 -23.643 1.00 71.44 72 SER A O 1
ATOM 587 N N . LYS A 1 73 ? 16.017 -0.824 -22.853 1.00 75.31 73 LYS A N 1
ATOM 588 C CA . LYS A 1 73 ? 16.449 -1.910 -23.734 1.00 75.31 73 LYS A CA 1
ATOM 589 C C . LYS A 1 73 ? 16.087 -1.615 -25.189 1.00 75.31 73 LYS A C 1
ATOM 591 O O . LYS A 1 73 ? 16.946 -1.740 -26.046 1.00 75.31 73 LYS A O 1
ATOM 596 N N . GLU A 1 74 ? 14.862 -1.166 -25.455 1.00 79.00 74 GLU A N 1
ATOM 597 C CA . GLU A 1 74 ? 14.435 -0.774 -26.805 1.00 79.00 74 GLU A CA 1
ATOM 598 C C . GLU A 1 74 ? 15.323 0.334 -27.386 1.00 79.00 74 GLU A C 1
ATOM 600 O O . GLU A 1 74 ? 15.741 0.246 -28.538 1.00 79.00 74 GLU A O 1
ATOM 605 N N . GLY A 1 75 ? 15.669 1.344 -26.579 1.00 76.88 75 GLY A N 1
ATOM 606 C CA . GLY A 1 75 ? 16.604 2.393 -26.992 1.00 76.88 75 GLY A CA 1
ATOM 607 C C . GLY A 1 75 ? 18.014 1.861 -27.271 1.00 76.88 75 GLY A C 1
ATOM 608 O O . GLY A 1 75 ? 18.640 2.263 -28.247 1.00 76.88 75 GLY A O 1
ATOM 609 N N . PHE A 1 76 ? 18.501 0.922 -26.455 1.00 78.62 76 PHE A N 1
ATOM 610 C CA . PHE A 1 76 ? 19.795 0.278 -26.686 1.00 78.62 76 PHE A CA 1
ATOM 611 C C . PHE A 1 76 ? 19.800 -0.564 -27.967 1.00 78.62 76 PHE A C 1
ATOM 613 O O . PHE A 1 76 ? 20.728 -0.446 -28.760 1.00 78.62 76 PHE A O 1
ATOM 620 N N . ASP A 1 77 ? 18.760 -1.366 -28.202 1.00 78.25 77 ASP A N 1
ATOM 621 C CA . ASP A 1 77 ? 18.636 -2.200 -29.401 1.00 78.25 77 ASP A CA 1
ATOM 622 C C . ASP A 1 77 ? 18.566 -1.330 -30.673 1.00 78.25 77 ASP A C 1
ATOM 624 O O . ASP A 1 77 ? 19.153 -1.676 -31.698 1.00 78.25 77 ASP A O 1
ATOM 628 N N . GLN A 1 78 ? 17.911 -0.164 -30.614 1.00 83.12 78 GLN A N 1
ATOM 629 C CA . GLN A 1 78 ? 17.890 0.808 -31.716 1.00 83.12 78 GLN A CA 1
ATOM 630 C C . GLN A 1 78 ? 19.273 1.406 -32.006 1.00 83.12 78 GLN A C 1
ATOM 632 O O . GLN A 1 78 ? 19.692 1.432 -33.164 1.00 83.12 78 GLN A O 1
ATOM 637 N N . GLU A 1 79 ? 19.993 1.861 -30.978 1.00 76.75 79 GLU A N 1
ATOM 638 C CA . GLU A 1 79 ? 21.352 2.397 -31.139 1.00 76.75 79 GLU A CA 1
ATOM 639 C C . GLU A 1 79 ? 22.330 1.315 -31.619 1.00 76.75 79 GLU A C 1
ATOM 641 O O . GLU A 1 79 ? 23.143 1.559 -32.509 1.00 76.75 79 GLU A O 1
ATOM 646 N N . PHE A 1 80 ? 22.209 0.089 -31.105 1.00 75.62 80 PHE A N 1
ATOM 647 C CA . PHE A 1 80 ? 23.023 -1.039 -31.545 1.00 75.62 80 PHE A CA 1
ATOM 648 C C . PHE A 1 80 ? 22.777 -1.382 -33.018 1.00 75.62 80 PHE A C 1
ATOM 650 O O . PHE A 1 80 ? 23.732 -1.506 -33.782 1.00 75.62 80 PHE A O 1
ATOM 657 N N . ASN A 1 81 ? 21.513 -1.465 -33.446 1.00 79.31 81 ASN A N 1
ATOM 658 C CA . ASN A 1 81 ? 21.166 -1.725 -34.846 1.00 79.31 81 ASN A CA 1
ATOM 659 C C . ASN A 1 81 ? 21.658 -0.615 -35.782 1.00 79.31 81 ASN A C 1
ATOM 661 O O . ASN A 1 81 ? 22.075 -0.894 -36.903 1.00 79.31 81 ASN A O 1
ATOM 665 N N . LYS A 1 82 ? 21.651 0.638 -35.320 1.00 81.44 82 LYS A N 1
ATOM 666 C CA . LYS A 1 82 ? 22.199 1.767 -36.075 1.00 81.44 82 LYS A CA 1
ATOM 667 C C . LYS A 1 82 ? 23.714 1.646 -36.252 1.00 81.44 82 LYS A C 1
ATOM 669 O O . LYS A 1 82 ? 24.201 1.829 -37.362 1.00 81.44 82 LYS A O 1
ATOM 674 N N . ILE A 1 83 ? 24.446 1.310 -35.189 1.00 76.19 83 ILE A N 1
ATOM 675 C CA . ILE A 1 83 ? 25.900 1.095 -35.251 1.00 76.19 83 ILE A CA 1
ATOM 676 C C . ILE A 1 83 ? 26.233 -0.102 -36.150 1.00 76.19 83 ILE A C 1
ATOM 678 O O . ILE A 1 83 ? 27.137 -0.006 -36.974 1.00 76.19 83 ILE A O 1
ATOM 682 N N . ALA A 1 84 ? 25.494 -1.208 -36.027 1.00 73.50 84 ALA A N 1
ATOM 683 C CA . ALA A 1 84 ? 25.676 -2.388 -36.869 1.00 73.50 84 ALA A CA 1
ATOM 684 C C . ALA A 1 84 ? 25.438 -2.069 -38.355 1.00 73.50 84 ALA A C 1
ATOM 686 O O . ALA A 1 84 ? 26.283 -2.388 -39.183 1.00 73.50 84 ALA A O 1
ATOM 687 N N . GLY A 1 85 ? 24.355 -1.352 -38.680 1.00 73.56 85 GLY A N 1
ATOM 688 C CA . GLY A 1 85 ? 24.069 -0.922 -40.051 1.00 73.56 85 GLY A CA 1
ATOM 689 C C . GLY A 1 85 ? 25.150 -0.006 -40.633 1.00 73.56 85 GLY A C 1
ATOM 690 O O . GLY A 1 85 ? 25.567 -0.199 -41.768 1.00 73.56 85 GLY A O 1
ATOM 691 N N . GLN A 1 86 ? 25.676 0.933 -39.839 1.00 74.56 86 GLN A N 1
ATOM 692 C CA . GLN A 1 86 ? 26.814 1.768 -40.250 1.00 74.56 86 GLN A CA 1
ATOM 693 C C . GLN A 1 86 ? 28.082 0.943 -40.504 1.00 74.56 86 GLN A C 1
ATOM 695 O O . GLN A 1 86 ? 28.867 1.269 -41.390 1.00 74.56 86 GLN A O 1
ATOM 700 N N . PHE A 1 87 ? 28.298 -0.124 -39.734 1.00 67.44 87 PHE A N 1
ATOM 701 C CA . PHE A 1 87 ? 29.436 -1.017 -39.930 1.00 67.44 87 PHE A CA 1
ATOM 702 C C . PHE A 1 87 ? 29.295 -1.839 -41.219 1.00 67.44 87 PHE A C 1
ATOM 704 O O . PHE A 1 87 ? 30.257 -1.953 -41.974 1.00 67.44 87 PHE A O 1
ATOM 711 N N . ASP A 1 88 ? 28.095 -2.347 -41.507 1.00 68.12 88 ASP A N 1
ATOM 712 C CA . ASP A 1 88 ? 27.793 -3.073 -42.746 1.00 68.12 88 ASP A CA 1
ATOM 713 C C . ASP A 1 88 ? 27.899 -2.173 -43.990 1.00 68.12 88 ASP A C 1
ATOM 715 O O . ASP A 1 88 ? 28.365 -2.621 -45.038 1.00 68.12 88 ASP A O 1
ATOM 719 N N . GLU A 1 89 ? 27.520 -0.895 -43.889 1.00 67.81 89 GLU A N 1
ATOM 720 C CA . GLU A 1 89 ? 27.735 0.095 -44.954 1.00 67.81 89 GLU A CA 1
ATOM 721 C C . GLU A 1 89 ? 29.233 0.301 -45.230 1.00 67.81 89 GLU A C 1
ATOM 723 O O . GLU A 1 89 ? 29.651 0.246 -46.383 1.00 67.81 89 GLU A O 1
ATOM 728 N N . ILE A 1 90 ? 30.064 0.437 -44.190 1.00 64.62 90 ILE A N 1
ATOM 729 C CA . ILE A 1 90 ? 31.525 0.587 -44.335 1.00 64.62 90 ILE A CA 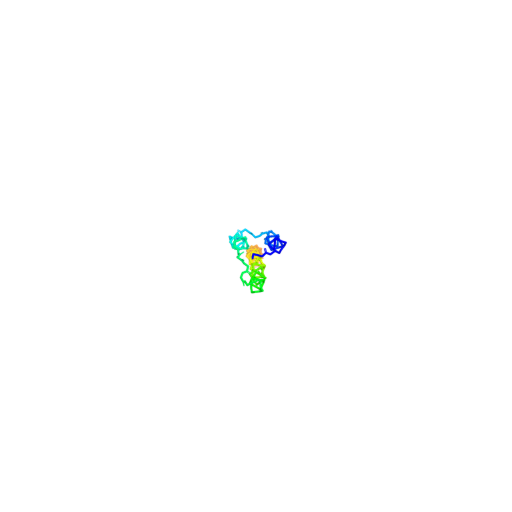1
ATOM 730 C C . ILE A 1 90 ? 32.163 -0.657 -44.971 1.00 64.62 90 ILE A C 1
ATOM 732 O O . ILE A 1 90 ? 33.064 -0.539 -45.802 1.00 64.62 90 ILE A O 1
ATOM 736 N N . VAL A 1 91 ? 31.709 -1.855 -44.596 1.00 60.31 91 VAL A N 1
ATOM 737 C CA . VAL A 1 91 ? 32.221 -3.111 -45.164 1.00 60.31 91 VAL A CA 1
ATOM 738 C C . VAL A 1 91 ? 31.825 -3.257 -46.638 1.00 60.31 91 VAL A C 1
ATOM 740 O O . VAL A 1 91 ? 32.636 -3.722 -47.434 1.00 60.31 91 VAL A O 1
ATOM 743 N N . ASN A 1 92 ? 30.631 -2.811 -47.035 1.00 58.84 92 ASN A N 1
ATOM 744 C CA . ASN A 1 92 ? 30.178 -2.890 -48.429 1.00 58.84 92 ASN A CA 1
ATOM 745 C C . ASN A 1 92 ? 30.746 -1.786 -49.343 1.00 58.84 92 ASN A C 1
ATOM 747 O O . ASN A 1 92 ? 30.851 -2.010 -50.546 1.00 58.84 92 ASN A O 1
ATOM 751 N N . ASP A 1 93 ? 31.166 -0.635 -48.807 1.00 54.38 93 ASP A N 1
ATOM 752 C CA . ASP A 1 93 ? 31.788 0.459 -49.581 1.00 54.38 93 ASP A CA 1
ATOM 753 C C . ASP A 1 93 ? 33.310 0.265 -49.809 1.00 54.38 93 ASP A C 1
ATOM 755 O O . ASP A 1 93 ? 34.004 1.167 -50.283 1.00 54.38 93 ASP A O 1
ATOM 759 N N . THR A 1 94 ? 33.866 -0.911 -49.472 1.00 50.00 94 THR A N 1
ATOM 760 C CA . THR A 1 94 ? 35.316 -1.207 -49.541 1.00 50.00 94 THR A CA 1
ATOM 761 C C . THR A 1 94 ? 35.727 -2.294 -50.541 1.00 50.00 94 THR A C 1
ATOM 763 O O . THR A 1 94 ? 36.754 -2.944 -50.350 1.00 50.00 94 THR A O 1
ATOM 766 N N . GLU A 1 95 ? 35.036 -2.433 -51.676 1.00 50.09 95 GLU A N 1
ATOM 767 C CA . GLU A 1 95 ? 35.683 -3.000 -52.872 1.00 50.09 95 GLU A CA 1
ATOM 768 C C . GLU A 1 95 ? 36.220 -1.873 -53.771 1.00 50.09 95 GLU A C 1
ATOM 770 O O . GLU A 1 95 ? 35.494 -1.349 -54.620 1.00 50.09 95 GLU A O 1
ATOM 775 N N . PRO A 1 96 ? 37.500 -1.463 -53.632 1.00 50.72 96 PRO A N 1
ATOM 776 C CA . PRO A 1 96 ? 38.129 -0.660 -54.667 1.00 50.72 96 PRO A CA 1
ATOM 777 C C . PRO A 1 96 ? 38.165 -1.490 -55.961 1.00 50.72 96 PRO A C 1
ATOM 779 O O . PRO A 1 96 ? 38.550 -2.664 -55.916 1.00 50.72 96 PRO A O 1
ATOM 782 N N . PRO A 1 97 ? 37.794 -0.921 -57.123 1.00 53.97 97 PRO A N 1
ATOM 783 C CA . PRO A 1 97 ? 37.848 -1.654 -58.378 1.00 53.97 97 PRO A CA 1
ATOM 784 C C . PRO A 1 97 ? 39.281 -2.138 -58.607 1.00 53.97 97 PRO A C 1
ATOM 786 O O . PRO A 1 97 ? 40.228 -1.346 -58.608 1.00 53.97 97 PRO A O 1
ATOM 789 N N . VAL A 1 98 ? 39.438 -3.453 -58.775 1.00 57.12 98 VAL A N 1
ATOM 790 C CA . VAL A 1 98 ? 40.728 -4.080 -59.074 1.00 57.12 98 VAL A CA 1
ATOM 791 C C . VAL A 1 98 ? 41.309 -3.399 -60.321 1.00 57.12 98 VAL A C 1
ATOM 793 O O . VAL A 1 98 ? 40.620 -3.347 -61.345 1.00 57.12 98 VAL A O 1
ATOM 796 N N . PRO A 1 99 ? 42.546 -2.865 -60.282 1.00 50.81 99 PRO A N 1
ATOM 797 C CA . PRO A 1 99 ? 43.133 -2.229 -61.451 1.00 50.81 99 PRO A CA 1
ATOM 798 C C . PRO A 1 99 ? 43.291 -3.269 -62.562 1.00 50.81 99 PRO A C 1
ATOM 800 O O . PRO A 1 99 ? 44.047 -4.232 -62.421 1.00 50.81 99 PRO A O 1
ATOM 803 N N . VAL A 1 100 ? 42.578 -3.083 -63.672 1.00 58.81 100 VAL A N 1
ATOM 804 C CA . VAL A 1 100 ? 42.752 -3.909 -64.869 1.00 58.81 100 VAL A CA 1
ATOM 805 C C . VAL A 1 100 ? 44.092 -3.524 -65.495 1.00 58.81 100 VAL A C 1
ATOM 807 O O . VAL A 1 100 ? 44.227 -2.450 -66.081 1.00 58.81 100 VAL A O 1
ATOM 810 N N . LEU A 1 101 ? 45.106 -4.376 -65.337 1.00 53.34 101 LEU A N 1
ATOM 811 C CA . LEU A 1 101 ? 46.382 -4.206 -66.029 1.00 53.34 101 LEU A CA 1
ATOM 812 C C . LEU A 1 101 ? 46.189 -4.492 -67.530 1.00 53.34 101 LEU A C 1
A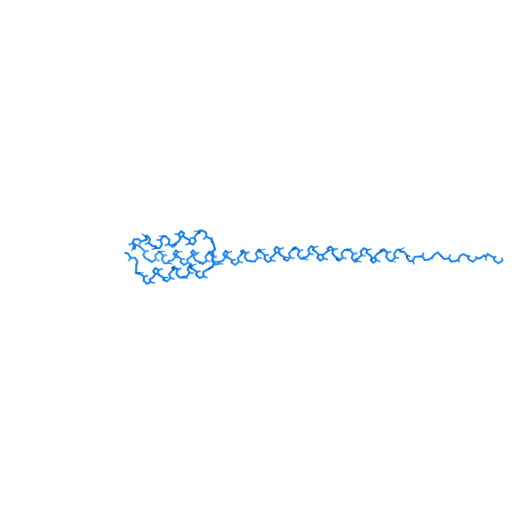TOM 814 O O . LEU A 1 101 ? 45.561 -5.498 -67.872 1.00 53.34 101 LEU A O 1
ATOM 818 N N . PRO A 1 102 ? 46.706 -3.641 -68.436 1.00 46.47 102 PRO A N 1
ATOM 819 C CA . PRO A 1 102 ? 46.591 -3.878 -69.869 1.00 46.47 102 PRO A CA 1
ATOM 820 C C . PRO A 1 102 ? 47.408 -5.116 -70.289 1.00 46.47 102 PRO A C 1
ATOM 822 O O . PRO A 1 102 ? 48.473 -5.364 -69.715 1.00 46.47 102 PRO A O 1
ATOM 825 N N . PRO A 1 103 ? 46.920 -5.899 -71.272 1.00 60.12 103 PRO A N 1
ATOM 826 C CA . PRO A 1 103 ? 47.615 -7.089 -71.754 1.00 60.12 103 PRO A CA 1
ATOM 827 C C . PRO A 1 103 ? 48.972 -6.727 -72.376 1.00 60.12 103 PRO A C 1
ATOM 829 O O . PRO A 1 103 ? 49.091 -5.695 -73.039 1.00 60.12 103 PRO A O 1
ATOM 832 N N . GLN A 1 104 ? 49.972 -7.579 -72.115 1.00 51.69 104 GLN A N 1
ATOM 833 C CA . GLN A 1 104 ? 51.334 -7.494 -72.661 1.00 51.69 104 GLN A CA 1
ATOM 834 C C . GLN A 1 104 ? 51.373 -7.740 -74.169 1.00 51.69 104 GLN A C 1
ATOM 836 O O . GLN A 1 104 ? 50.608 -8.614 -74.639 1.00 51.69 104 GLN A O 1
#

Sequence (104 aa):
MINKEIKEKYINLLDNLKSEDPVVAHLKEFIETYDGSDEKNLHKLLLSVIRLLIVNGEALVKAKYYDKLSKSKEGFDQEFNKIAGQFDEIVNDTEPPVPVLPPQ

Secondary structure (DSSP, 8-state):
---HHHHHHHHHHHHHT----HHHHHHHHHHHH---TTHHHHHHHHHHHHHHHHHHHHHHHHHHHHHHHHHHHHHHHHHHHHHHHHHHHHHHT--PPP--PPP-